Protein AF-A0A9D8STQ0-F1 (afdb_monomer)

Radius of gyration: 15.61 Å; Cα contacts (8 Å, |Δi|>4): 248; chains: 1; bounding box: 35×30×42 Å

Sequence (161 aa):
MDVKKIVSAYAGKNDKGQNEIDLKGLASDKAFREQAIKAVIKEVQEKDDVCVLIPAFRRDNTHLSKLINELALTLQVKTLVTGDVTNLKRVKSHPKNIMLIKQSFRTGKELQAQIDEIKAMGCTVSVFCLLAHSSAKLQSFGYQNEVKIKALVAVDEIPYI

Foldseek 3Di:
DQLLVLQLVQWDADPVRDIDGPLQVLLPDPVNLVLLLVVVLVVQVVDDQEAEEEEEDDPPDDNNVVSSVVSQVSRPHPHYHYYALVSCVVDPVLGQEYEYEAAEADDCPVVLVSCVSCVVSNHAYEYEYQEYCAPVVQVVSCVVSVYHYDYSDYSVPRDND

Solvent-accessible surface area (backbone atoms only — not comparable to full-atom values): 9252 Å² total; per-residue (Å²): 133,62,67,63,62,56,52,39,76,32,51,49,62,46,102,84,70,43,83,40,64,45,47,59,62,45,45,66,35,65,69,51,47,53,51,51,46,52,52,52,52,50,67,50,71,77,38,86,76,46,26,39,36,36,60,53,79,62,90,70,81,54,52,48,51,64,50,52,52,51,39,61,74,65,56,88,55,96,39,76,47,70,30,59,76,75,56,59,77,73,46,88,82,63,69,51,33,36,38,38,50,39,68,64,43,87,70,60,70,68,59,47,54,53,49,51,57,43,43,74,72,71,25,48,62,31,37,42,20,56,28,19,60,36,54,67,60,49,52,53,51,20,62,78,64,77,34,60,62,49,53,76,38,37,58,68,77,44,79,85,128

Secondary structure (DSSP, 8-state):
--HHHHHHTTEEE-TTS-EEE-HHHHHH-HHHHHHHHHHHHHHHHTSTTEEEEEE---SS--TTHHHHHHHHHH---SEEEEESGGGGGG-TT--SEEEEEEEEES-SHHHHHHHHHHHHTT-EEEEEEEEES-HHHHHHHHHHTT-EEEEEEEGGGS---

pLDDT: mean 85.76, std 9.76, range [44.06, 96.0]

Mean predicted aligned err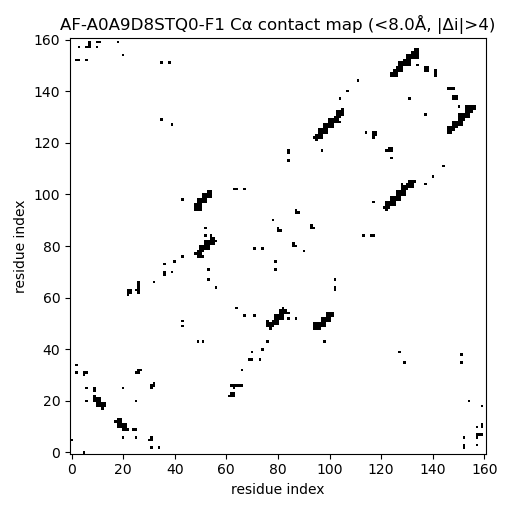or: 5.27 Å

Structure (mmCIF, N/CA/C/O backbone):
data_AF-A0A9D8STQ0-F1
#
_entry.id   AF-A0A9D8STQ0-F1
#
loop_
_atom_site.group_PDB
_atom_site.id
_atom_site.type_symbol
_atom_site.label_atom_id
_atom_site.label_alt_id
_atom_site.label_comp_id
_atom_site.label_asym_id
_atom_site.label_entity_id
_atom_site.label_seq_id
_atom_site.pdbx_PDB_ins_code
_atom_site.Cartn_x
_atom_site.Cartn_y
_atom_site.Cartn_z
_atom_site.occupancy
_atom_site.B_iso_or_equiv
_atom_site.auth_seq_id
_atom_site.auth_comp_id
_atom_site.auth_asym_id
_atom_site.auth_atom_id
_atom_site.pdbx_PDB_model_num
ATOM 1 N N . MET A 1 1 ? 2.127 -16.649 -12.037 1.00 60.41 1 MET A N 1
ATOM 2 C CA . MET A 1 1 ? 3.013 -15.667 -12.697 1.00 60.41 1 MET A CA 1
ATOM 3 C C . MET A 1 1 ? 3.618 -14.774 -11.628 1.00 60.41 1 MET A C 1
ATOM 5 O O . MET A 1 1 ? 2.869 -14.308 -10.777 1.00 60.41 1 MET A O 1
ATOM 9 N N . ASP A 1 2 ? 4.939 -14.614 -11.617 1.00 86.12 2 ASP A N 1
ATOM 10 C CA . ASP A 1 2 ? 5.654 -13.767 -10.651 1.00 86.12 2 ASP A CA 1
ATOM 11 C C . ASP A 1 2 ? 5.340 -12.287 -10.917 1.00 86.12 2 ASP A C 1
ATOM 13 O O . ASP A 1 2 ? 5.535 -11.821 -12.038 1.00 86.12 2 ASP A O 1
ATOM 17 N N . VAL A 1 3 ? 4.844 -11.562 -9.906 1.00 89.56 3 VAL A N 1
ATOM 18 C CA . VAL A 1 3 ? 4.462 -10.144 -10.020 1.00 89.56 3 VAL A CA 1
ATOM 19 C C . VAL A 1 3 ? 5.635 -9.274 -10.470 1.00 89.56 3 VAL A C 1
ATOM 21 O O . VAL A 1 3 ? 5.423 -8.346 -11.247 1.00 89.56 3 VAL A O 1
ATOM 24 N N . LYS A 1 4 ? 6.875 -9.617 -10.086 1.00 89.12 4 LYS A N 1
ATOM 25 C CA . LYS A 1 4 ? 8.070 -8.889 -10.533 1.00 89.12 4 LYS A CA 1
ATOM 26 C C . LYS A 1 4 ? 8.237 -8.975 -12.046 1.00 89.12 4 LYS A C 1
ATOM 28 O O . LYS A 1 4 ? 8.474 -7.951 -12.671 1.00 89.12 4 LYS A O 1
ATOM 33 N N . LYS A 1 5 ? 8.006 -10.151 -12.644 1.00 89.56 5 LYS A N 1
ATOM 34 C CA . LYS A 1 5 ? 8.053 -10.341 -14.106 1.00 89.56 5 LYS A CA 1
ATOM 35 C C . LYS A 1 5 ? 6.983 -9.535 -14.837 1.00 89.56 5 LYS A C 1
ATOM 37 O O . LYS A 1 5 ? 7.243 -9.055 -15.933 1.00 89.56 5 LYS A O 1
ATOM 42 N N . ILE A 1 6 ? 5.799 -9.381 -14.238 1.00 91.44 6 ILE A N 1
ATOM 43 C CA . ILE A 1 6 ? 4.742 -8.536 -14.811 1.00 91.44 6 ILE A CA 1
ATOM 44 C C . ILE A 1 6 ? 5.217 -7.087 -14.830 1.00 91.44 6 ILE A C 1
ATOM 46 O O . ILE A 1 6 ? 5.209 -6.465 -15.881 1.00 91.44 6 ILE A O 1
ATOM 50 N N . VAL A 1 7 ? 5.702 -6.571 -13.695 1.00 90.25 7 VAL A N 1
ATOM 51 C CA . VAL A 1 7 ? 6.182 -5.184 -13.609 1.00 90.25 7 VAL A CA 1
ATOM 52 C C . VAL A 1 7 ? 7.404 -4.948 -14.510 1.00 90.25 7 VAL A C 1
ATOM 54 O O . VAL A 1 7 ? 7.473 -3.897 -15.140 1.00 90.25 7 VAL A O 1
ATOM 57 N N . SER A 1 8 ? 8.313 -5.924 -14.654 1.00 89.69 8 SER A N 1
ATOM 58 C CA . SER A 1 8 ? 9.439 -5.867 -15.604 1.00 89.69 8 SER A CA 1
ATOM 59 C C . SER A 1 8 ? 8.998 -5.608 -17.043 1.00 89.69 8 SER A C 1
ATOM 61 O O . SER A 1 8 ? 9.681 -4.882 -17.753 1.00 89.69 8 SER A O 1
ATOM 63 N N . ALA A 1 9 ? 7.863 -6.164 -17.481 1.00 90.56 9 ALA A N 1
ATOM 64 C CA . ALA A 1 9 ? 7.360 -5.962 -18.843 1.00 90.56 9 ALA A CA 1
ATOM 65 C C . ALA A 1 9 ? 6.930 -4.509 -19.119 1.00 90.56 9 ALA A C 1
ATOM 67 O O . ALA A 1 9 ? 6.773 -4.121 -20.273 1.00 90.56 9 ALA A O 1
ATOM 68 N N . TYR A 1 10 ? 6.760 -3.713 -18.062 1.00 90.62 10 TYR A N 1
ATOM 69 C CA . TYR A 1 10 ? 6.443 -2.288 -18.122 1.00 90.62 10 TYR A CA 1
ATOM 70 C C . TYR A 1 10 ? 7.635 -1.408 -17.730 1.00 90.62 10 TYR A C 1
ATOM 72 O O . TYR A 1 10 ? 7.474 -0.196 -17.592 1.00 90.62 10 TYR A O 1
ATOM 80 N N . ALA A 1 11 ? 8.814 -1.996 -17.517 1.00 88.44 11 ALA A N 1
ATOM 81 C CA . ALA A 1 11 ? 10.028 -1.260 -17.217 1.00 88.44 11 ALA A CA 1
ATOM 82 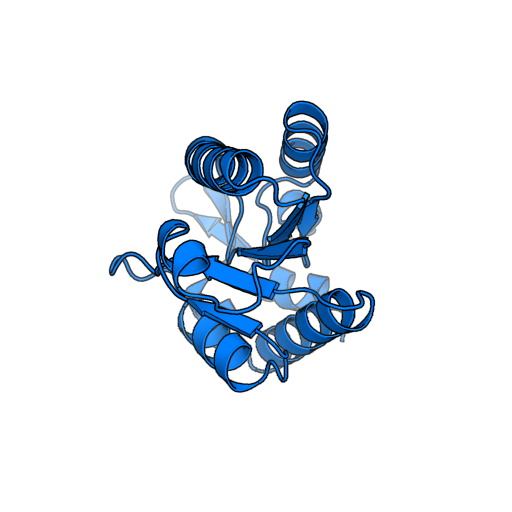C C . ALA A 1 11 ? 10.670 -0.725 -18.500 1.00 88.44 11 ALA A C 1
ATOM 84 O O . ALA A 1 11 ? 10.768 -1.422 -19.506 1.00 88.44 11 ALA A O 1
ATOM 85 N N . GLY A 1 12 ? 11.133 0.519 -18.449 1.00 85.69 12 GLY A N 1
ATOM 86 C CA . GLY A 1 12 ? 11.817 1.173 -19.554 1.00 85.69 12 GLY A CA 1
ATOM 87 C C . GLY A 1 12 ? 12.665 2.344 -19.080 1.00 85.69 12 GLY A C 1
ATOM 88 O O . GLY A 1 12 ? 12.969 2.480 -17.891 1.00 85.69 12 GLY A O 1
ATOM 89 N N . LYS A 1 13 ? 13.044 3.202 -20.026 1.00 82.44 13 LYS A N 1
ATOM 90 C CA . LYS A 1 13 ? 13.730 4.466 -19.755 1.00 82.44 13 LYS A CA 1
ATOM 91 C C . LYS A 1 13 ? 12.840 5.631 -20.154 1.00 82.44 13 LYS A C 1
ATOM 93 O O . LYS A 1 13 ? 12.216 5.592 -21.209 1.00 82.44 13 LYS A O 1
ATOM 98 N N . ASN A 1 14 ? 12.815 6.666 -19.325 1.00 81.19 14 ASN A N 1
ATOM 99 C CA . ASN A 1 14 ? 12.196 7.938 -19.679 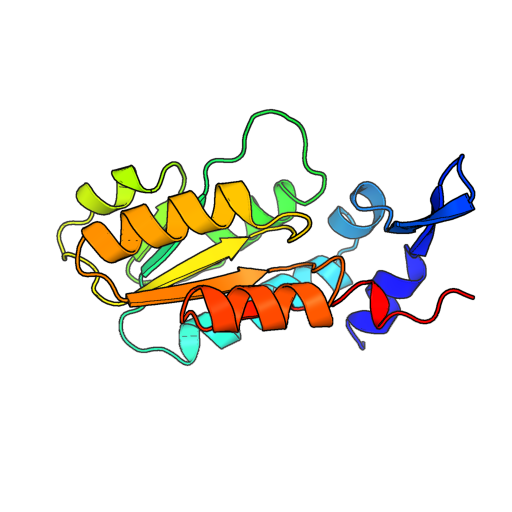1.00 81.19 14 ASN A CA 1
ATOM 100 C C . ASN A 1 14 ? 13.087 8.748 -20.639 1.00 81.19 14 ASN A C 1
ATOM 102 O O . ASN A 1 14 ? 14.224 8.363 -20.924 1.00 81.19 14 ASN A O 1
ATOM 106 N N . ASP A 1 15 ? 12.613 9.921 -21.064 1.00 79.25 15 ASP A N 1
ATOM 107 C CA . ASP A 1 15 ? 13.333 10.827 -21.980 1.00 79.25 15 ASP A CA 1
ATOM 108 C C . ASP A 1 15 ? 14.710 11.285 -21.456 1.00 79.25 15 ASP A C 1
ATOM 110 O O . ASP A 1 15 ? 15.543 11.783 -22.209 1.00 79.25 15 ASP A O 1
ATOM 114 N N . LYS A 1 16 ? 14.971 11.114 -20.154 1.00 80.50 16 LYS A N 1
ATOM 115 C CA . LYS A 1 16 ? 16.245 11.430 -19.488 1.00 80.50 16 LYS A CA 1
ATOM 116 C C . LYS A 1 16 ? 17.132 10.196 -19.292 1.00 80.50 16 LYS A C 1
ATOM 118 O O . LYS A 1 16 ? 18.124 10.268 -18.568 1.00 80.50 16 LYS A O 1
ATOM 123 N N . GLY A 1 17 ? 16.766 9.055 -19.877 1.00 78.12 17 GLY A N 1
ATOM 124 C CA . GLY A 1 17 ? 17.484 7.788 -19.741 1.00 78.12 17 GLY A CA 1
ATOM 125 C C . GLY A 1 17 ? 17.359 7.133 -18.362 1.00 78.12 17 GLY A C 1
ATOM 126 O O . GLY A 1 17 ? 18.087 6.180 -18.083 1.00 78.12 17 GLY A O 1
ATOM 127 N N . GLN A 1 18 ? 16.473 7.634 -17.494 1.00 79.12 18 GLN A N 1
ATOM 128 C CA . GLN A 1 18 ? 16.260 7.089 -16.156 1.00 79.12 18 GLN A CA 1
ATOM 129 C C . GLN A 1 18 ? 15.237 5.964 -16.197 1.00 79.12 18 GLN A C 1
ATOM 131 O O . GLN A 1 18 ? 14.237 6.047 -16.906 1.00 79.12 18 GLN A O 1
ATOM 136 N N . ASN A 1 19 ? 15.470 4.956 -15.368 1.00 79.06 19 ASN A N 1
ATOM 137 C CA . ASN A 1 19 ? 14.562 3.840 -15.179 1.00 79.06 19 ASN A CA 1
ATOM 138 C C . ASN A 1 19 ? 13.170 4.316 -14.739 1.00 79.06 19 ASN A C 1
ATOM 140 O O . ASN A 1 19 ? 13.024 5.009 -13.727 1.00 79.06 19 ASN A O 1
ATOM 144 N N . GLU A 1 20 ? 12.153 3.914 -15.491 1.00 83.69 20 GLU A N 1
ATOM 145 C CA . GLU A 1 20 ? 10.754 4.225 -15.225 1.00 83.69 20 GLU A CA 1
ATOM 146 C C . GLU A 1 20 ? 9.880 2.994 -15.474 1.00 83.69 20 GLU A C 1
ATOM 148 O O . GLU A 1 20 ? 10.210 2.128 -16.280 1.00 83.69 20 GLU A O 1
ATOM 153 N N . ILE A 1 21 ? 8.763 2.917 -14.753 1.00 86.75 21 ILE A N 1
ATOM 154 C CA . ILE A 1 21 ? 7.707 1.939 -15.004 1.00 86.75 21 ILE A CA 1
ATOM 155 C C . ILE A 1 21 ? 6.550 2.672 -15.670 1.00 86.75 21 ILE A C 1
ATOM 157 O O . ILE A 1 21 ? 6.073 3.669 -15.116 1.00 86.75 21 ILE A O 1
ATOM 161 N N . ASP A 1 22 ? 6.054 2.156 -16.794 1.00 87.44 22 ASP A N 1
ATOM 162 C CA . ASP A 1 22 ? 4.790 2.605 -17.373 1.00 87.44 22 ASP A CA 1
ATOM 163 C C . ASP A 1 22 ? 3.632 2.222 -16.442 1.00 87.44 22 ASP A C 1
ATOM 165 O O . ASP A 1 22 ? 3.018 1.157 -16.535 1.00 87.44 22 ASP A O 1
ATOM 169 N N . LEU A 1 23 ? 3.320 3.128 -15.515 1.00 85.81 23 LEU A N 1
ATOM 170 C CA . LEU A 1 23 ? 2.235 2.946 -14.561 1.00 85.81 23 LEU A CA 1
ATOM 171 C C . LEU A 1 23 ? 0.865 2.896 -15.256 1.00 85.81 23 LEU A C 1
ATOM 173 O O . LEU A 1 23 ? -0.063 2.319 -14.692 1.00 85.81 23 LEU A O 1
ATOM 177 N N . LYS A 1 24 ? 0.715 3.494 -16.448 1.00 85.81 24 LYS A N 1
ATOM 178 C CA . LYS A 1 24 ? -0.541 3.513 -17.217 1.00 85.81 24 LYS A CA 1
ATOM 179 C C . LYS A 1 24 ? -0.825 2.154 -17.835 1.00 85.81 24 LYS A C 1
ATOM 181 O O . LYS A 1 24 ? -1.941 1.643 -17.678 1.00 85.81 24 LYS A O 1
ATOM 186 N N . GLY A 1 25 ? 0.177 1.576 -18.489 1.00 89.25 25 GLY A N 1
ATOM 187 C CA . GLY A 1 25 ? 0.131 0.209 -18.990 1.00 89.25 25 GLY A CA 1
ATOM 188 C C . GLY A 1 25 ? -0.080 -0.784 -17.852 1.00 89.25 25 GLY A C 1
ATOM 189 O O . GLY A 1 25 ? -1.053 -1.539 -17.871 1.00 89.25 25 GLY A O 1
ATOM 190 N N . LEU A 1 26 ? 0.745 -0.698 -16.805 1.00 89.31 26 LEU A N 1
ATOM 191 C CA . LEU A 1 26 ? 0.698 -1.618 -15.668 1.00 89.31 26 LEU A CA 1
ATOM 192 C C . LEU A 1 26 ? -0.651 -1.593 -14.936 1.00 89.31 26 LEU A C 1
ATOM 194 O O . LEU A 1 26 ? -1.173 -2.636 -14.553 1.00 89.31 26 LEU A O 1
ATOM 198 N N . ALA A 1 27 ? -1.257 -0.415 -14.766 1.00 86.25 27 ALA A N 1
ATOM 199 C CA . ALA A 1 27 ? -2.575 -0.297 -14.144 1.00 86.25 27 ALA A CA 1
ATOM 200 C C . ALA A 1 27 ? -3.699 -0.963 -14.949 1.00 86.25 27 ALA A C 1
ATOM 202 O O . ALA A 1 27 ? -4.746 -1.282 -14.388 1.00 86.25 27 ALA A O 1
ATOM 203 N N . SER A 1 28 ? -3.504 -1.138 -16.256 1.00 87.75 28 SER A N 1
ATOM 204 C CA . SER A 1 28 ? -4.470 -1.791 -17.141 1.00 87.75 28 SER A CA 1
ATOM 205 C C . SER A 1 28 ? -4.216 -3.299 -17.260 1.00 87.75 28 SER A C 1
ATOM 207 O O . SER A 1 28 ? -5.121 -4.036 -17.660 1.00 87.75 28 SER A O 1
ATOM 209 N N . ASP A 1 29 ? -3.030 -3.773 -16.864 1.00 91.62 29 ASP A N 1
ATOM 210 C CA . ASP A 1 29 ? -2.673 -5.189 -16.867 1.00 91.62 29 ASP A CA 1
ATOM 211 C C . ASP A 1 29 ? -3.555 -5.972 -15.884 1.00 91.62 29 ASP A C 1
ATOM 213 O O . ASP A 1 29 ? -3.584 -5.735 -14.672 1.00 91.62 29 ASP A O 1
ATOM 217 N N . LYS A 1 30 ? -4.324 -6.922 -16.419 1.00 91.06 30 LYS A N 1
ATOM 218 C CA . LYS A 1 30 ? -5.247 -7.740 -15.628 1.00 91.06 30 LYS A CA 1
ATOM 219 C C . LYS A 1 30 ? -4.507 -8.617 -14.615 1.00 91.06 30 LYS A C 1
ATOM 221 O O . LYS A 1 30 ? -4.951 -8.720 -13.474 1.00 91.06 30 LYS A O 1
ATOM 226 N N . ALA A 1 31 ? -3.390 -9.225 -15.004 1.00 92.25 31 ALA A N 1
ATOM 227 C CA . ALA A 1 31 ? -2.648 -10.131 -14.139 1.00 92.25 31 ALA A CA 1
ATOM 228 C C . ALA A 1 31 ? -1.966 -9.377 -12.989 1.00 92.25 31 ALA A C 1
ATOM 230 O O . ALA A 1 31 ? -1.976 -9.858 -11.855 1.00 92.25 31 ALA A O 1
ATOM 231 N N . PHE A 1 32 ? -1.430 -8.179 -13.242 1.00 92.19 32 PHE A N 1
ATOM 232 C CA . PHE A 1 32 ? -0.912 -7.307 -12.191 1.00 92.19 32 PHE A CA 1
ATOM 233 C C . PHE A 1 32 ? -2.012 -6.925 -11.199 1.00 92.19 32 PHE A C 1
ATOM 235 O O . PHE A 1 32 ? -1.828 -7.102 -9.995 1.00 92.19 32 PHE A O 1
ATOM 242 N N . ARG A 1 33 ? -3.167 -6.451 -11.690 1.00 90.56 33 ARG A N 1
ATOM 243 C CA . ARG A 1 33 ? -4.297 -6.066 -10.830 1.00 90.56 33 ARG A CA 1
ATOM 244 C C . ARG A 1 33 ? -4.767 -7.221 -9.949 1.00 90.56 33 ARG A C 1
ATOM 246 O O . ARG A 1 33 ? -4.905 -7.044 -8.742 1.00 90.56 33 ARG A O 1
ATOM 253 N N . GLU A 1 34 ? -4.939 -8.412 -10.518 1.00 90.81 34 GLU A N 1
ATOM 254 C CA . GLU A 1 34 ? -5.323 -9.608 -9.759 1.00 90.81 34 GLU A CA 1
ATOM 255 C C . GLU A 1 34 ? -4.297 -9.966 -8.676 1.00 90.81 34 GLU A C 1
ATOM 257 O O . GLU A 1 34 ? -4.680 -10.291 -7.551 1.00 90.81 34 GLU A O 1
ATOM 262 N N . GLN A 1 35 ? -2.998 -9.892 -8.985 1.00 92.06 35 GLN A N 1
ATOM 263 C CA . GLN A 1 35 ? -1.942 -10.165 -8.006 1.00 92.06 35 GLN A CA 1
ATOM 264 C C . GLN A 1 35 ? -1.887 -9.103 -6.905 1.00 92.06 35 GLN A C 1
ATOM 266 O O . GLN A 1 35 ? -1.727 -9.443 -5.733 1.00 92.06 35 GLN A O 1
ATOM 271 N N . ALA A 1 36 ? -2.066 -7.830 -7.258 1.00 91.50 36 ALA A N 1
ATOM 272 C CA . ALA A 1 36 ? -2.115 -6.738 -6.298 1.00 91.50 36 ALA A CA 1
ATOM 273 C C . ALA A 1 36 ? -3.300 -6.880 -5.337 1.00 91.50 36 ALA A C 1
ATOM 275 O O . ALA A 1 36 ? -3.117 -6.790 -4.124 1.00 91.50 36 ALA A O 1
ATOM 276 N N . ILE A 1 37 ? -4.489 -7.184 -5.862 1.00 89.94 37 ILE A N 1
ATOM 277 C CA . ILE A 1 37 ? -5.685 -7.437 -5.053 1.00 89.94 37 ILE A CA 1
ATOM 278 C C . ILE A 1 37 ? -5.469 -8.620 -4.110 1.00 89.94 37 ILE A C 1
ATOM 280 O O . ILE A 1 37 ? -5.681 -8.486 -2.905 1.00 89.94 37 ILE A O 1
ATOM 284 N N . LYS A 1 38 ? -4.974 -9.753 -4.622 1.00 91.31 38 LYS A N 1
ATOM 285 C CA . LYS A 1 38 ? -4.677 -10.937 -3.799 1.00 91.31 38 LYS A CA 1
ATOM 286 C C . LYS A 1 38 ? -3.677 -10.637 -2.683 1.00 91.31 38 LYS A C 1
ATOM 288 O O . LYS A 1 38 ? -3.886 -11.070 -1.553 1.00 91.31 38 LYS A O 1
ATOM 293 N N . ALA A 1 39 ? -2.612 -9.893 -2.979 1.00 92.19 39 ALA A N 1
ATOM 294 C CA . ALA A 1 39 ? -1.593 -9.549 -1.993 1.00 92.19 39 ALA A CA 1
ATOM 295 C C . ALA A 1 39 ? -2.139 -8.643 -0.883 1.00 92.19 39 ALA A C 1
ATOM 297 O O . ALA A 1 39 ? -1.882 -8.897 0.292 1.00 92.19 39 ALA A O 1
ATOM 298 N N . VAL A 1 40 ? -2.933 -7.628 -1.240 1.00 91.06 40 VAL A N 1
ATOM 299 C CA . VAL A 1 40 ? -3.565 -6.747 -0.250 1.00 91.06 40 VAL A CA 1
ATOM 300 C C . VAL A 1 40 ? -4.552 -7.525 0.619 1.00 91.06 40 VAL A C 1
ATOM 302 O O . VAL A 1 40 ? -4.506 -7.395 1.839 1.00 91.06 40 VAL A O 1
ATOM 305 N N . ILE A 1 41 ? -5.414 -8.356 0.021 1.00 89.69 41 ILE A N 1
ATOM 306 C CA . ILE A 1 41 ? -6.366 -9.189 0.774 1.00 89.69 41 ILE A CA 1
ATOM 307 C C . ILE A 1 41 ? -5.624 -10.070 1.777 1.00 89.69 41 ILE A C 1
ATOM 309 O O . ILE A 1 41 ? -6.021 -10.127 2.937 1.00 89.69 41 ILE A O 1
ATOM 313 N N . LYS A 1 42 ? -4.524 -10.704 1.356 1.00 90.25 42 LYS A N 1
ATOM 314 C CA . LYS A 1 42 ? -3.705 -11.536 2.237 1.00 90.25 42 LYS A CA 1
ATOM 315 C C . LYS A 1 42 ? -3.157 -10.746 3.431 1.00 90.25 42 LYS A C 1
ATOM 317 O O . LYS A 1 42 ? -3.339 -11.169 4.565 1.00 90.25 42 LYS A O 1
ATOM 322 N N . GLU A 1 43 ? -2.540 -9.586 3.199 1.00 89.62 43 GLU A N 1
ATOM 323 C CA . GLU A 1 43 ? -1.973 -8.764 4.286 1.00 89.62 43 GLU A CA 1
ATOM 324 C C . GLU A 1 43 ? -3.041 -8.260 5.268 1.00 89.62 43 GLU A C 1
ATOM 326 O O . GLU A 1 43 ? -2.765 -8.082 6.455 1.00 89.62 43 GLU A O 1
ATOM 331 N N . VAL A 1 44 ? -4.254 -8.018 4.774 1.00 87.75 44 VAL A N 1
ATOM 332 C CA . VAL A 1 44 ? -5.404 -7.609 5.579 1.00 87.75 44 VAL A CA 1
ATOM 333 C C . VAL A 1 44 ? -5.957 -8.779 6.397 1.00 87.75 44 VAL A C 1
ATOM 335 O O . VAL A 1 44 ? -6.195 -8.615 7.588 1.00 87.75 44 VAL A O 1
ATOM 338 N N . GLN A 1 45 ? -6.147 -9.952 5.785 1.00 84.56 45 GLN A N 1
ATOM 339 C CA . GLN A 1 45 ? -6.714 -11.140 6.441 1.00 84.56 45 GLN A CA 1
ATOM 340 C C . GLN A 1 45 ? -5.786 -11.754 7.493 1.00 84.56 45 GLN A C 1
ATOM 342 O O . GLN A 1 45 ? -6.264 -12.378 8.432 1.00 84.56 45 GLN A O 1
ATOM 347 N N . GLU A 1 46 ? -4.472 -11.552 7.377 1.00 82.38 46 GLU A N 1
ATOM 348 C CA . GLU A 1 46 ? -3.496 -11.945 8.404 1.00 82.38 46 GLU A CA 1
ATOM 349 C C . GLU A 1 46 ? -3.604 -11.113 9.701 1.00 82.38 46 GLU A C 1
ATOM 351 O O . GLU A 1 46 ? -2.859 -11.362 10.651 1.00 82.38 46 GLU A O 1
ATOM 356 N N . LYS A 1 47 ? -4.491 -10.108 9.757 1.00 78.81 47 LYS A N 1
ATOM 357 C CA . LYS A 1 47 ? -4.670 -9.228 10.916 1.00 78.81 47 LYS A CA 1
ATOM 358 C C . LYS A 1 47 ? -6.109 -9.225 11.405 1.00 78.81 47 LYS A C 1
ATOM 360 O O . LYS A 1 47 ? -7.018 -8.775 10.708 1.00 78.81 47 LYS A O 1
ATOM 365 N N . ASP A 1 48 ? -6.288 -9.602 12.663 1.00 72.12 48 ASP A N 1
ATOM 366 C CA . ASP A 1 48 ? -7.558 -9.402 13.345 1.00 72.12 48 ASP A CA 1
ATOM 367 C C . ASP A 1 48 ? -7.828 -7.903 13.562 1.00 72.12 48 ASP A C 1
ATOM 369 O O . ASP A 1 48 ? -6.953 -7.138 13.976 1.00 72.12 48 ASP A O 1
ATOM 373 N N . ASP A 1 49 ? -9.062 -7.484 13.272 1.00 81.31 49 ASP A N 1
ATOM 374 C CA . ASP A 1 49 ? -9.585 -6.134 13.536 1.00 81.31 49 ASP A CA 1
ATOM 375 C C . ASP A 1 49 ? -8.780 -4.979 12.903 1.00 81.31 49 ASP A C 1
ATOM 377 O O . ASP A 1 49 ? -8.560 -3.923 13.501 1.00 81.31 49 ASP A O 1
ATOM 381 N N . VAL A 1 50 ? -8.319 -5.172 11.663 1.00 88.94 50 VAL A N 1
ATOM 382 C CA . VAL A 1 50 ? -7.673 -4.106 10.890 1.00 88.94 50 VAL A CA 1
ATOM 383 C C . VAL A 1 50 ? -8.707 -3.208 10.206 1.00 88.94 50 VAL A C 1
ATOM 385 O O . VAL A 1 50 ? -9.581 -3.664 9.467 1.00 88.94 50 VAL A O 1
ATOM 388 N N . CYS A 1 51 ? -8.580 -1.901 10.419 1.00 92.00 51 CYS A N 1
ATOM 389 C CA . CYS A 1 51 ? -9.250 -0.892 9.612 1.00 92.00 51 CYS A CA 1
ATOM 390 C C . CYS A 1 51 ? -8.342 -0.517 8.445 1.00 92.00 51 CYS A C 1
ATOM 392 O O . CYS A 1 51 ? -7.192 -0.115 8.633 1.00 92.00 51 CYS A O 1
ATOM 394 N N . VAL A 1 52 ? -8.858 -0.628 7.228 1.00 92.75 52 VAL A N 1
ATOM 395 C CA . VAL A 1 52 ? -8.107 -0.254 6.032 1.00 92.75 52 VAL A CA 1
ATOM 396 C C . VAL A 1 52 ? -8.377 1.208 5.715 1.00 92.75 52 VAL A C 1
ATOM 398 O O . VAL A 1 52 ? -9.528 1.600 5.545 1.00 92.75 52 VAL A O 1
ATOM 401 N N . LEU A 1 53 ? -7.316 2.006 5.613 1.00 91.81 53 LEU A N 1
ATOM 402 C CA . LEU A 1 53 ? -7.365 3.367 5.097 1.00 91.81 53 LEU A CA 1
ATOM 403 C C . LEU A 1 53 ? -6.753 3.410 3.697 1.00 91.81 53 LEU A C 1
ATOM 405 O O . LEU A 1 53 ? -5.582 3.082 3.495 1.00 91.81 53 LEU A O 1
ATOM 409 N N . ILE A 1 54 ? -7.542 3.891 2.746 1.00 89.12 54 ILE A N 1
ATOM 410 C CA . ILE A 1 54 ? -7.109 4.227 1.394 1.00 89.12 54 ILE A CA 1
ATOM 411 C C . ILE A 1 54 ? -7.163 5.758 1.268 1.00 89.12 54 ILE A C 1
ATOM 413 O O . ILE A 1 54 ? -8.259 6.314 1.149 1.00 89.12 54 ILE A O 1
ATOM 417 N N . PRO A 1 55 ? -6.017 6.464 1.320 1.00 81.25 55 PRO A N 1
ATOM 418 C CA . PRO A 1 55 ? -5.986 7.920 1.283 1.00 81.25 55 PRO A CA 1
ATOM 419 C C . PRO A 1 55 ? -6.699 8.503 0.067 1.00 81.25 55 PRO A C 1
ATOM 421 O O . PRO A 1 55 ? -6.695 7.893 -1.006 1.00 81.25 55 PRO A O 1
ATOM 424 N N . ALA A 1 56 ? -7.274 9.699 0.235 1.00 67.19 56 ALA A N 1
ATOM 425 C CA . ALA A 1 56 ? -7.940 10.429 -0.834 1.00 67.19 56 ALA A CA 1
ATOM 426 C C . ALA A 1 56 ? -7.035 10.495 -2.060 1.00 67.19 56 ALA A C 1
ATOM 428 O O . ALA A 1 56 ? -5.910 10.998 -2.019 1.00 67.19 56 ALA A O 1
ATOM 429 N N . PHE A 1 57 ? -7.567 10.002 -3.167 1.00 57.22 57 PHE A N 1
ATOM 430 C CA . PHE A 1 57 ? -6.976 10.212 -4.463 1.00 57.22 57 PHE A CA 1
ATOM 431 C C . PHE A 1 57 ? -7.048 11.713 -4.779 1.00 57.22 57 PHE A C 1
ATOM 433 O O . PHE A 1 57 ? -8.136 12.262 -4.977 1.00 57.22 57 PHE A O 1
ATOM 440 N N . ARG A 1 58 ? -5.902 12.409 -4.798 1.00 51.97 58 ARG A N 1
ATOM 441 C CA . ARG A 1 58 ? -5.848 13.740 -5.417 1.00 51.97 58 ARG A CA 1
ATOM 442 C C . ARG A 1 58 ? -6.250 13.556 -6.878 1.00 51.97 58 ARG A C 1
ATOM 444 O O . ARG A 1 58 ? -5.779 12.621 -7.505 1.00 51.97 58 ARG A O 1
ATOM 451 N N . ARG A 1 59 ? -7.104 14.434 -7.416 1.00 44.06 59 ARG A N 1
ATOM 452 C CA . ARG A 1 59 ? -7.627 14.370 -8.802 1.00 44.06 59 ARG A CA 1
ATOM 453 C C . ARG A 1 59 ? -6.541 14.308 -9.893 1.00 44.06 59 ARG A C 1
ATOM 455 O O . ARG A 1 59 ? -6.865 14.077 -11.055 1.00 44.06 59 ARG A O 1
ATOM 462 N N . ASP A 1 60 ? -5.278 14.472 -9.523 1.00 50.03 60 ASP A N 1
ATOM 463 C CA . ASP A 1 60 ? -4.119 14.247 -10.370 1.00 50.03 60 ASP A CA 1
ATOM 464 C C . ASP A 1 60 ? -3.959 12.742 -10.634 1.00 50.03 60 ASP A C 1
ATOM 466 O O . ASP A 1 60 ? -3.386 12.011 -9.832 1.00 50.03 60 ASP A O 1
ATOM 470 N N . ASN A 1 61 ? -4.528 12.299 -11.763 1.00 51.94 61 ASN A N 1
ATOM 471 C CA . ASN A 1 61 ? -4.434 10.979 -12.409 1.00 51.94 61 ASN A CA 1
ATOM 472 C C . ASN A 1 61 ? -3.149 10.195 -12.101 1.00 51.94 61 ASN A C 1
ATOM 474 O O . ASN A 1 61 ? -2.253 10.078 -12.935 1.00 51.94 61 ASN A O 1
ATOM 478 N N . THR A 1 62 ? -3.082 9.546 -10.943 1.00 62.97 62 THR A N 1
ATOM 479 C CA . THR A 1 62 ? -2.141 8.451 -10.763 1.00 62.97 62 THR A CA 1
ATOM 480 C C . THR A 1 62 ? -2.723 7.256 -11.500 1.00 62.97 62 THR A C 1
ATOM 482 O O . THR A 1 62 ? -3.893 6.887 -11.351 1.00 62.97 62 THR A O 1
ATOM 485 N N . HIS A 1 63 ? -1.912 6.648 -12.350 1.00 74.50 63 HIS A N 1
ATOM 486 C CA . HIS A 1 63 ? -2.394 5.608 -13.245 1.00 74.50 63 HIS A CA 1
ATOM 487 C C . HIS A 1 63 ? -2.966 4.382 -12.507 1.00 74.50 63 HIS A C 1
ATOM 489 O O . HIS A 1 63 ? -3.912 3.768 -12.988 1.00 74.50 63 HIS A O 1
ATOM 495 N N . LEU A 1 64 ? -2.507 4.106 -11.281 1.00 77.00 64 LEU A N 1
ATOM 496 C CA . LEU A 1 64 ? -2.989 3.017 -10.418 1.00 77.00 64 LEU A CA 1
ATOM 497 C C . LEU A 1 64 ? -4.324 3.305 -9.693 1.00 77.00 64 LEU A C 1
ATOM 499 O O . LEU A 1 64 ? -4.754 2.519 -8.851 1.00 77.00 64 LEU A O 1
ATOM 503 N N . SER A 1 65 ? -5.010 4.408 -9.999 1.00 69.06 65 SER A N 1
ATOM 504 C CA . SER A 1 65 ? -6.256 4.799 -9.313 1.00 69.06 65 SER A CA 1
ATOM 505 C C . SER A 1 65 ? -7.418 3.843 -9.515 1.00 69.06 65 SER A C 1
ATOM 507 O O . SER A 1 65 ? -8.160 3.573 -8.574 1.00 69.06 65 SER A O 1
ATOM 509 N N . LYS A 1 66 ? -7.552 3.272 -10.716 1.00 75.50 66 LYS A N 1
ATOM 510 C CA . LYS A 1 66 ? -8.586 2.261 -10.983 1.00 75.50 66 LYS A CA 1
ATOM 511 C C . LYS A 1 66 ? -8.401 1.027 -10.099 1.00 75.50 66 LYS A C 1
ATOM 513 O O . LYS A 1 66 ? -9.364 0.565 -9.501 1.00 75.50 66 LYS A O 1
ATOM 518 N N . LEU A 1 67 ? -7.156 0.577 -9.934 1.00 82.00 67 LEU A N 1
ATOM 519 C CA . LEU A 1 67 ? -6.814 -0.550 -9.067 1.00 82.00 67 LEU A CA 1
ATOM 520 C C . LEU A 1 67 ? -7.147 -0.269 -7.596 1.00 82.00 67 LEU A C 1
ATOM 522 O O . LEU A 1 67 ? -7.628 -1.155 -6.905 1.00 82.00 67 LEU A O 1
ATOM 526 N N . ILE A 1 68 ? -6.957 0.960 -7.116 1.00 79.62 68 ILE A N 1
ATOM 527 C CA . ILE A 1 68 ? -7.368 1.336 -5.756 1.00 79.62 68 ILE A CA 1
ATOM 528 C C . ILE A 1 68 ? -8.888 1.250 -5.568 1.00 79.62 68 ILE A C 1
ATOM 530 O O . ILE A 1 68 ? -9.344 0.762 -4.535 1.00 79.62 68 ILE A O 1
ATOM 534 N N . ASN A 1 69 ? -9.674 1.667 -6.562 1.00 77.88 69 ASN A N 1
ATOM 535 C CA . ASN A 1 69 ? -11.130 1.522 -6.505 1.00 77.88 69 ASN A CA 1
ATOM 536 C C . ASN A 1 69 ? -11.551 0.046 -6.541 1.00 77.88 69 ASN A C 1
ATOM 538 O O . ASN A 1 69 ? -12.420 -0.363 -5.777 1.00 77.88 69 ASN A O 1
ATOM 542 N N . GLU A 1 70 ? -10.916 -0.770 -7.384 1.00 84.06 70 GLU A N 1
ATOM 543 C CA . GLU A 1 70 ? -11.157 -2.218 -7.427 1.00 84.06 70 GLU A CA 1
ATOM 544 C C . GLU A 1 70 ? -10.793 -2.894 -6.099 1.00 84.06 70 GLU A C 1
ATOM 546 O O . GLU A 1 70 ? -11.553 -3.723 -5.598 1.00 84.06 70 GLU A O 1
ATOM 551 N N . LEU A 1 71 ? -9.676 -2.497 -5.485 1.00 84.50 71 LEU A N 1
ATOM 552 C CA . LEU A 1 71 ? -9.273 -2.934 -4.150 1.00 84.50 71 LEU A CA 1
ATOM 553 C C . LEU A 1 71 ? -10.338 -2.586 -3.111 1.00 84.50 71 LEU A C 1
ATOM 555 O O . LEU A 1 71 ? -10.769 -3.467 -2.376 1.00 84.50 71 LEU A O 1
ATOM 559 N N . ALA A 1 72 ? -10.791 -1.332 -3.079 1.00 81.38 72 ALA A N 1
ATOM 560 C CA . ALA A 1 72 ? -11.835 -0.878 -2.166 1.00 81.38 72 ALA A CA 1
ATOM 561 C C . ALA A 1 72 ? -13.128 -1.701 -2.307 1.00 81.38 72 ALA A C 1
ATOM 563 O O . ALA A 1 72 ? -13.711 -2.098 -1.305 1.00 81.38 72 ALA A O 1
ATOM 564 N N . LEU A 1 73 ? -13.544 -2.000 -3.543 1.00 82.31 73 LEU A N 1
ATOM 565 C CA . LEU A 1 73 ? -14.736 -2.810 -3.822 1.00 82.31 73 LEU A CA 1
ATOM 566 C C . LEU A 1 73 ? -14.559 -4.293 -3.467 1.00 82.31 73 LEU A C 1
ATOM 568 O O . LEU A 1 73 ? -15.531 -4.959 -3.122 1.00 82.31 73 LEU A O 1
ATOM 572 N N . THR A 1 74 ? -13.338 -4.820 -3.570 1.00 84.25 74 THR A N 1
ATOM 573 C CA . THR A 1 74 ? -13.055 -6.245 -3.322 1.00 84.25 74 THR A CA 1
ATOM 574 C C . THR A 1 74 ? -12.777 -6.535 -1.848 1.00 84.25 74 THR A C 1
ATOM 576 O O . THR A 1 74 ? -13.018 -7.644 -1.372 1.00 84.25 74 THR A O 1
ATOM 579 N N . LEU A 1 75 ? -12.249 -5.559 -1.108 1.00 81.44 75 LEU A N 1
ATOM 580 C CA . LEU A 1 75 ? -11.892 -5.723 0.294 1.00 81.44 75 LEU A CA 1
ATOM 581 C C . LEU A 1 75 ? -13.138 -5.907 1.163 1.00 81.44 75 LEU A C 1
ATOM 583 O O . LEU A 1 75 ? -13.840 -4.958 1.497 1.00 81.44 75 LEU A O 1
ATOM 587 N N . GLN A 1 76 ? -13.358 -7.140 1.607 1.00 70.44 76 GLN A N 1
ATOM 588 C CA . GLN A 1 76 ? -14.378 -7.480 2.597 1.00 70.44 76 GLN A CA 1
ATOM 589 C C . GLN A 1 76 ? -13.841 -7.276 4.017 1.00 70.44 76 GLN A C 1
ATOM 591 O O . GLN A 1 76 ? -13.685 -8.221 4.789 1.00 70.44 76 GLN A O 1
ATOM 596 N N . VAL A 1 77 ? -13.504 -6.034 4.356 1.00 73.38 77 VAL A N 1
ATOM 597 C CA . VAL A 1 77 ? -13.060 -5.674 5.709 1.00 73.38 77 VAL A CA 1
ATOM 598 C C . VAL A 1 77 ? -14.208 -5.128 6.535 1.00 73.38 77 VAL A C 1
ATOM 600 O O . VAL A 1 77 ? -15.106 -4.472 6.011 1.00 73.38 77 VAL A O 1
ATOM 603 N N . LYS A 1 78 ? -14.147 -5.346 7.855 1.00 73.12 78 LYS A N 1
ATOM 604 C CA . LYS A 1 78 ? -15.123 -4.780 8.800 1.00 73.12 78 LYS A CA 1
ATOM 605 C C . LYS A 1 78 ? -15.196 -3.258 8.695 1.00 73.12 78 LYS A C 1
ATOM 607 O O . LYS A 1 78 ? -16.278 -2.690 8.804 1.00 73.12 78 LYS A O 1
ATOM 612 N N . THR A 1 79 ? -14.047 -2.624 8.457 1.00 83.62 79 THR A N 1
ATOM 613 C CA . THR A 1 79 ? -13.941 -1.173 8.348 1.00 83.62 79 THR A CA 1
ATOM 614 C C . THR A 1 79 ? -13.002 -0.794 7.207 1.00 83.62 79 THR A C 1
ATOM 616 O O . THR A 1 79 ? -11.787 -0.975 7.301 1.00 83.62 79 THR A O 1
ATOM 619 N N . LEU A 1 80 ? -13.577 -0.242 6.137 1.00 87.88 80 LEU A N 1
ATOM 620 C CA . LEU A 1 80 ? -12.859 0.419 5.051 1.00 87.88 80 LEU A CA 1
ATOM 621 C C . LEU A 1 80 ? -13.133 1.920 5.121 1.00 87.88 80 LEU A C 1
ATOM 623 O O . LEU A 1 80 ? -14.285 2.351 5.117 1.00 87.88 80 LEU A O 1
ATOM 627 N N . VAL A 1 81 ? -12.071 2.715 5.150 1.00 87.56 81 VAL A N 1
ATOM 628 C CA . VAL A 1 81 ? -12.130 4.173 5.095 1.00 87.56 81 VAL A CA 1
ATOM 629 C C . VAL A 1 81 ? -11.388 4.637 3.855 1.00 87.56 81 VAL A C 1
ATOM 631 O O . VAL A 1 81 ? -10.248 4.253 3.609 1.00 87.56 81 VAL A O 1
ATOM 634 N N . THR A 1 82 ? -12.038 5.488 3.073 1.00 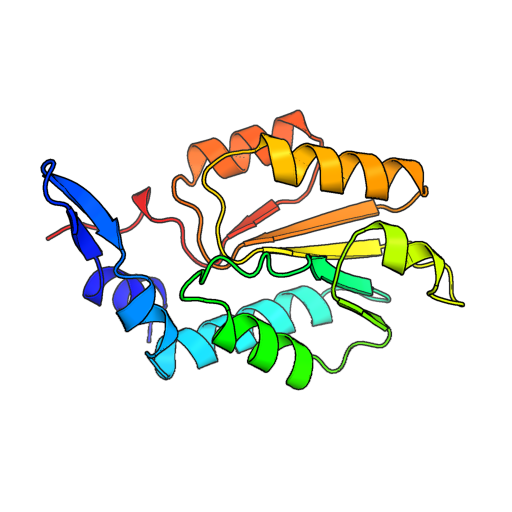86.38 82 THR A N 1
ATOM 635 C CA . THR A 1 82 ? -11.428 6.162 1.928 1.00 86.38 82 THR A CA 1
ATOM 636 C C . THR A 1 82 ? -11.347 7.658 2.200 1.00 86.38 82 THR A C 1
ATOM 638 O O . THR A 1 82 ? -12.239 8.218 2.846 1.00 86.38 82 THR A O 1
ATOM 641 N N . GLY A 1 83 ? -10.339 8.333 1.663 1.00 84.12 83 GLY A N 1
ATOM 642 C CA . GLY A 1 83 ? -10.224 9.784 1.787 1.00 84.12 83 GLY A CA 1
ATOM 643 C C . GLY A 1 83 ? -9.153 10.220 2.785 1.00 84.12 83 GLY A C 1
ATOM 644 O O . GLY A 1 83 ? -8.175 9.514 3.004 1.00 84.12 83 GLY A O 1
ATOM 645 N N . ASP A 1 84 ? -9.311 11.403 3.366 1.00 87.19 84 ASP A N 1
ATOM 646 C CA . ASP A 1 84 ? -8.335 11.944 4.313 1.00 87.19 84 ASP A CA 1
ATOM 647 C C . ASP A 1 84 ? -8.291 11.139 5.618 1.00 87.19 84 ASP A C 1
ATOM 649 O O . ASP A 1 84 ? -9.283 10.533 6.029 1.00 87.19 84 ASP A O 1
ATOM 653 N N . VAL A 1 85 ? -7.148 11.180 6.312 1.00 88.56 85 VAL A N 1
ATOM 654 C CA . VAL A 1 85 ? -6.944 10.505 7.610 1.00 88.56 85 VAL A CA 1
ATOM 655 C C . VAL A 1 85 ? -8.016 10.908 8.629 1.00 88.56 85 VAL A C 1
ATOM 657 O O . VAL A 1 85 ? -8.474 10.088 9.422 1.00 88.56 85 VAL A O 1
ATOM 660 N N . THR A 1 86 ? -8.499 12.148 8.565 1.00 89.06 86 THR A N 1
ATOM 661 C CA . THR A 1 86 ? -9.563 12.667 9.434 1.00 89.06 86 THR A CA 1
ATOM 662 C C . THR A 1 86 ? -10.874 11.879 9.343 1.00 89.06 86 THR A C 1
ATOM 664 O O . THR A 1 86 ? -11.630 11.860 10.319 1.00 89.06 86 THR A O 1
ATOM 667 N N . ASN A 1 87 ? -11.130 11.165 8.239 1.00 90.06 87 ASN A N 1
ATOM 668 C CA . ASN A 1 87 ? -12.304 10.303 8.096 1.00 90.06 87 ASN A CA 1
ATOM 669 C C . ASN A 1 87 ? -12.295 9.120 9.074 1.00 90.06 87 ASN A C 1
ATOM 671 O O . ASN A 1 87 ? -13.369 8.617 9.404 1.00 90.06 87 ASN A O 1
ATOM 675 N N . LEU A 1 88 ? -11.132 8.726 9.612 1.00 89.50 88 LEU A N 1
ATOM 676 C CA . LEU A 1 88 ? -11.041 7.704 10.662 1.00 89.50 88 LEU A CA 1
ATOM 677 C C . LEU A 1 88 ? -11.845 8.082 11.916 1.00 89.50 88 LEU A C 1
ATOM 679 O O . LEU A 1 88 ? -12.419 7.205 12.555 1.00 89.50 88 LEU A O 1
ATOM 683 N N . LYS A 1 89 ? -11.990 9.382 12.224 1.00 87.38 89 LYS A N 1
ATOM 684 C CA . LYS A 1 89 ? -12.791 9.862 13.370 1.00 87.38 89 LYS A CA 1
ATOM 685 C C . LYS A 1 89 ? -14.285 9.547 13.242 1.00 87.38 89 LYS A C 1
ATOM 687 O O . LYS A 1 89 ? -15.012 9.618 14.225 1.00 87.38 89 LYS A O 1
ATOM 692 N N . ARG A 1 90 ? -14.762 9.238 12.032 1.00 86.56 90 ARG A N 1
ATOM 693 C CA . ARG A 1 90 ? -16.172 8.909 11.761 1.00 86.56 90 ARG A CA 1
ATOM 694 C C . ARG A 1 90 ? -16.480 7.426 11.983 1.00 86.56 90 ARG A C 1
ATOM 696 O O . ARG A 1 90 ? -17.645 7.032 11.942 1.00 86.56 90 ARG A O 1
ATOM 703 N N . VAL A 1 91 ? -15.458 6.601 12.205 1.00 86.00 91 VAL A N 1
ATOM 704 C CA . VAL A 1 91 ? -15.617 5.169 12.460 1.00 86.00 91 VAL A CA 1
ATOM 705 C C . VAL A 1 91 ? -16.092 4.959 13.897 1.00 86.00 91 VAL A C 1
ATOM 707 O O . VAL A 1 91 ? -15.364 5.228 14.848 1.00 86.00 91 VAL A O 1
ATOM 710 N N . LYS A 1 92 ? -17.309 4.427 14.065 1.00 76.06 92 LYS A N 1
ATOM 711 C CA . LYS A 1 92 ? -17.943 4.244 15.386 1.00 76.06 92 LYS A CA 1
ATOM 712 C C . LYS A 1 92 ? -17.130 3.371 16.349 1.00 76.06 92 LYS A C 1
ATOM 714 O O . LYS A 1 92 ? -17.129 3.629 17.548 1.00 76.06 92 LYS A O 1
ATOM 719 N N . SER A 1 93 ? -16.450 2.345 15.841 1.00 78.75 93 SER A N 1
ATOM 720 C CA . SER A 1 93 ? -15.730 1.362 16.657 1.00 78.75 93 SER A CA 1
ATOM 721 C C . SER A 1 93 ? -14.347 1.813 17.143 1.00 78.75 93 SER A C 1
ATOM 723 O O . SER A 1 93 ? -13.708 1.029 17.832 1.00 78.75 93 SER A O 1
ATOM 725 N N . HIS A 1 94 ? -13.900 3.044 16.839 1.00 78.12 94 HIS A N 1
ATOM 726 C CA . HIS A 1 94 ? -12.567 3.565 17.196 1.00 78.12 94 HIS A CA 1
ATOM 727 C C . HIS A 1 94 ? -11.440 2.567 16.865 1.00 78.12 94 HIS A C 1
ATOM 729 O O . HIS A 1 94 ? -10.925 1.879 17.750 1.00 78.12 94 HIS A O 1
ATOM 735 N N . PRO A 1 95 ? -11.072 2.444 15.579 1.00 85.50 95 PRO A N 1
ATOM 736 C CA . PRO A 1 95 ? -10.150 1.410 15.131 1.00 85.50 95 PRO A CA 1
ATOM 737 C C . PRO A 1 95 ? -8.781 1.569 15.796 1.00 85.50 95 PRO A C 1
ATOM 739 O O . PRO A 1 95 ? -8.226 2.660 15.807 1.00 85.50 95 PRO A O 1
ATOM 742 N N . LYS A 1 96 ? -8.217 0.476 16.321 1.00 88.94 96 LYS A N 1
ATOM 743 C CA . LYS A 1 96 ? -6.884 0.492 16.954 1.00 88.94 96 LYS A CA 1
ATOM 744 C C . LYS A 1 96 ? -5.750 0.220 15.975 1.00 88.94 96 LYS A C 1
ATOM 746 O O . LYS A 1 96 ? -4.641 0.697 16.190 1.00 88.94 96 LYS A O 1
ATOM 751 N N . ASN A 1 97 ? -6.019 -0.547 14.920 1.00 92.38 97 ASN A N 1
ATOM 752 C CA . ASN A 1 97 ? -5.022 -0.988 13.952 1.00 92.38 97 ASN A CA 1
ATOM 753 C C . ASN A 1 97 ? -5.393 -0.475 12.562 1.00 92.38 97 ASN A C 1
ATOM 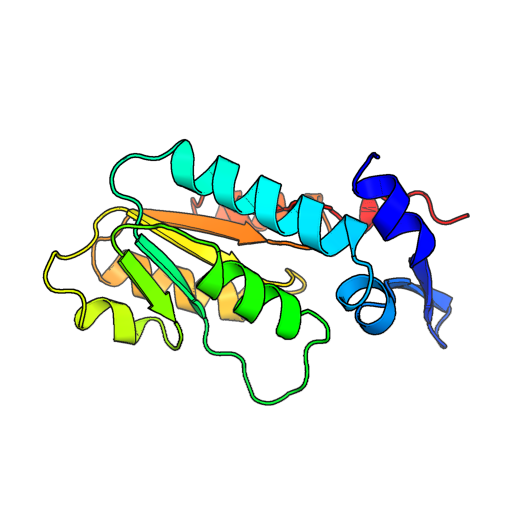755 O O . ASN A 1 97 ? -6.380 -0.923 11.978 1.00 92.38 97 ASN A O 1
ATOM 759 N N . ILE A 1 98 ? -4.594 0.444 12.021 1.00 94.00 98 ILE A N 1
ATOM 760 C CA . ILE A 1 98 ? -4.794 0.993 10.680 1.00 94.00 98 ILE A CA 1
ATOM 761 C C . ILE A 1 98 ? -3.801 0.368 9.704 1.00 94.00 98 ILE A C 1
ATOM 763 O O . ILE A 1 98 ? -2.584 0.388 9.915 1.00 94.00 98 ILE A O 1
ATOM 767 N N . MET A 1 99 ? -4.310 -0.159 8.594 1.00 94.50 99 MET A N 1
ATOM 768 C CA . MET A 1 99 ? -3.494 -0.466 7.423 1.00 94.50 99 MET A CA 1
ATOM 769 C C . MET A 1 99 ? -3.721 0.588 6.350 1.00 94.50 99 MET A C 1
ATOM 771 O O . MET A 1 99 ? -4.807 0.710 5.792 1.00 94.50 99 MET A O 1
ATOM 775 N N . LEU A 1 100 ? -2.665 1.328 6.052 1.00 93.94 100 LEU A N 1
ATOM 776 C CA . LEU A 1 100 ? -2.619 2.361 5.036 1.00 93.94 100 LEU A CA 1
ATOM 777 C C . LEU A 1 100 ? -2.196 1.727 3.708 1.00 93.94 100 LEU A C 1
ATOM 779 O O . LEU A 1 100 ? -1.076 1.226 3.592 1.00 93.94 100 LEU A O 1
ATOM 783 N N . ILE A 1 101 ? -3.073 1.740 2.707 1.00 91.88 101 ILE A N 1
ATOM 784 C CA . ILE A 1 101 ? -2.748 1.223 1.371 1.00 91.88 101 ILE A CA 1
ATOM 785 C C . ILE A 1 101 ? -2.370 2.392 0.467 1.00 91.88 101 ILE A C 1
ATOM 787 O O . ILE A 1 101 ? -3.170 3.295 0.221 1.00 91.88 101 ILE A O 1
ATOM 791 N N . LYS A 1 102 ? -1.143 2.363 -0.055 1.00 88.94 102 LYS A N 1
ATOM 792 C CA . LYS A 1 102 ? -0.601 3.369 -0.974 1.00 88.94 102 LYS A CA 1
ATOM 793 C C . LYS A 1 102 ? -0.356 2.759 -2.347 1.00 88.94 102 LYS A C 1
ATOM 795 O O . LYS A 1 102 ? 0.122 1.640 -2.481 1.00 88.94 102 LYS A O 1
ATOM 800 N N . GLN A 1 103 ? -0.609 3.537 -3.391 1.00 86.19 103 GLN A N 1
ATOM 801 C CA . GLN A 1 103 ? -0.296 3.128 -4.762 1.00 86.19 103 GLN A CA 1
ATOM 802 C C . GLN A 1 103 ? 1.210 3.017 -4.986 1.00 86.19 103 GLN A C 1
ATOM 804 O O . GLN A 1 103 ? 1.695 2.025 -5.518 1.00 86.19 103 GLN A O 1
ATOM 809 N N . SER A 1 104 ? 1.958 4.037 -4.572 1.00 86.38 104 SER A N 1
ATOM 810 C CA . SER A 1 104 ? 3.398 4.073 -4.773 1.00 86.38 104 SER A CA 1
ATOM 811 C C . SER A 1 104 ? 4.108 4.848 -3.675 1.00 86.38 104 SER A C 1
ATOM 813 O O . SER A 1 104 ? 3.589 5.861 -3.205 1.00 86.38 104 SER A O 1
ATOM 815 N N . PHE A 1 105 ? 5.328 4.434 -3.349 1.00 88.62 105 PHE A N 1
ATOM 816 C CA . PHE A 1 105 ? 6.253 5.182 -2.505 1.00 88.62 105 PHE A CA 1
ATOM 817 C C . PHE A 1 105 ? 7.412 5.746 -3.339 1.00 88.62 105 PHE A C 1
ATOM 819 O O . PHE A 1 105 ? 8.208 4.993 -3.906 1.00 88.62 105 PHE A O 1
ATOM 826 N N . ARG A 1 106 ? 7.499 7.082 -3.400 1.00 82.06 106 ARG A N 1
ATOM 827 C CA . ARG A 1 106 ? 8.612 7.844 -4.007 1.00 82.06 106 ARG A CA 1
ATOM 828 C C . ARG A 1 106 ? 9.332 8.694 -2.965 1.00 82.06 106 ARG A C 1
ATOM 830 O O . ARG A 1 106 ? 10.552 8.628 -2.845 1.00 82.06 106 ARG A O 1
ATOM 837 N N . THR A 1 107 ? 8.564 9.486 -2.221 1.00 78.31 107 THR A N 1
ATOM 838 C CA . THR A 1 107 ? 9.035 10.364 -1.147 1.00 78.31 107 THR A CA 1
ATOM 839 C C . THR A 1 107 ? 8.213 10.120 0.117 1.00 78.31 107 THR A C 1
ATOM 841 O O . THR A 1 107 ? 7.048 9.728 0.051 1.00 78.31 107 THR A O 1
ATOM 844 N N . GLY A 1 108 ? 8.835 10.329 1.279 1.00 86.31 108 GLY A N 1
ATOM 845 C CA . GLY A 1 108 ? 8.230 10.002 2.571 1.00 86.31 108 GLY A CA 1
ATOM 846 C C . GLY A 1 108 ? 7.355 11.092 3.186 1.00 86.31 108 GLY A C 1
ATOM 847 O O . GLY A 1 108 ? 6.529 10.774 4.026 1.00 86.31 108 GLY A O 1
ATOM 848 N N . LYS A 1 109 ? 7.491 12.361 2.773 1.00 88.56 109 LYS A N 1
ATOM 849 C CA . LYS A 1 109 ? 6.932 13.512 3.512 1.00 88.56 109 LYS A CA 1
ATOM 850 C C . LYS A 1 109 ? 5.413 13.446 3.716 1.00 88.56 109 LYS A C 1
ATOM 852 O O . LYS A 1 109 ? 4.935 13.654 4.822 1.00 88.56 109 LYS A O 1
ATOM 857 N N . GLU A 1 110 ? 4.650 13.158 2.661 1.00 88.19 110 GLU A N 1
ATOM 858 C CA . GLU A 1 110 ? 3.185 13.059 2.771 1.00 88.19 110 GLU A CA 1
ATOM 859 C C . GLU A 1 110 ? 2.763 11.826 3.578 1.00 88.19 110 GLU A C 1
ATOM 861 O O . GLU A 1 110 ? 1.859 11.897 4.404 1.00 88.19 110 GLU A O 1
ATOM 866 N N . LEU A 1 111 ? 3.438 10.695 3.352 1.00 91.44 111 LEU A N 1
ATOM 867 C CA . LEU A 1 111 ? 3.162 9.462 4.079 1.00 91.44 111 LEU A CA 1
ATOM 868 C C . LEU A 1 111 ? 3.470 9.620 5.576 1.00 91.44 111 LEU A C 1
ATOM 870 O O . LEU A 1 111 ? 2.719 9.109 6.396 1.00 91.44 111 LEU A O 1
ATOM 874 N N . GLN A 1 112 ? 4.530 10.350 5.923 1.00 93.75 112 GLN A N 1
ATOM 875 C CA . GLN A 1 112 ? 4.895 10.661 7.302 1.00 93.75 112 GLN A CA 1
ATOM 876 C C . GLN A 1 112 ? 3.803 11.481 7.987 1.00 93.75 112 GLN A C 1
ATOM 878 O O . GLN A 1 112 ? 3.320 11.064 9.029 1.00 93.75 112 GLN A O 1
ATOM 883 N N . ALA A 1 113 ? 3.327 12.563 7.361 1.00 92.19 113 ALA A N 1
ATOM 884 C CA . ALA A 1 113 ? 2.226 13.353 7.916 1.00 92.19 113 ALA A CA 1
ATOM 885 C C . ALA A 1 113 ? 0.970 12.495 8.169 1.00 92.19 113 ALA A C 1
ATOM 887 O O . ALA A 1 113 ? 0.361 12.577 9.231 1.00 92.19 113 ALA A O 1
ATOM 888 N N . GLN A 1 114 ? 0.629 11.604 7.231 1.00 92.56 114 GLN A N 1
ATOM 889 C CA . GLN A 1 114 ? -0.493 10.674 7.403 1.00 92.56 114 GLN A CA 1
ATOM 890 C C . GLN A 1 114 ? -0.266 9.687 8.558 1.00 92.56 114 GLN A C 1
ATOM 892 O O . GLN A 1 114 ? -1.194 9.405 9.311 1.00 92.56 114 GLN A O 1
ATOM 897 N N . ILE A 1 115 ? 0.953 9.163 8.709 1.00 94.94 115 ILE A N 1
ATOM 898 C CA . ILE A 1 115 ? 1.339 8.280 9.819 1.00 94.94 115 ILE A CA 1
ATOM 899 C C . ILE A 1 115 ? 1.229 9.011 11.158 1.00 94.94 115 ILE A C 1
ATOM 901 O O . ILE A 1 115 ? 0.649 8.461 12.093 1.00 94.94 115 ILE A O 1
ATOM 905 N N . ASP A 1 116 ? 1.749 10.232 11.244 1.00 95.12 116 ASP A N 1
ATOM 906 C CA . ASP A 1 116 ? 1.758 11.030 12.469 1.00 95.12 116 ASP A CA 1
ATOM 907 C C . ASP A 1 116 ? 0.332 11.377 12.908 1.00 95.12 116 ASP A C 1
ATOM 909 O O . ASP A 1 116 ? -0.010 11.218 14.080 1.00 95.12 116 ASP A O 1
ATOM 913 N N . GLU A 1 117 ? -0.539 11.755 11.967 1.00 94.38 117 GLU A N 1
ATOM 914 C CA . GLU A 1 117 ? -1.958 11.995 12.243 1.00 94.38 117 GLU A CA 1
ATOM 915 C C . GLU A 1 117 ? -2.670 10.741 12.775 1.00 94.38 117 GLU A C 1
ATOM 917 O O . GLU A 1 117 ? -3.445 10.833 13.727 1.00 94.38 117 GLU A O 1
ATOM 922 N N . ILE A 1 118 ? -2.395 9.562 12.204 1.00 94.38 118 ILE A N 1
ATOM 923 C CA . ILE A 1 118 ? -2.972 8.290 12.671 1.00 94.38 118 ILE A CA 1
ATOM 924 C C . ILE A 1 118 ? -2.454 7.940 14.070 1.00 94.38 118 ILE A C 1
ATOM 926 O O . ILE A 1 118 ? -3.236 7.565 14.946 1.00 94.38 118 ILE A O 1
ATOM 930 N N . LYS A 1 119 ? -1.147 8.088 14.311 1.00 94.62 119 LYS A N 1
ATOM 931 C CA . LYS A 1 119 ? -0.544 7.838 15.628 1.00 94.62 119 LYS A CA 1
ATOM 932 C C . LYS A 1 119 ? -1.097 8.790 16.690 1.00 94.62 119 LYS A C 1
ATOM 934 O O . LYS A 1 119 ? -1.385 8.352 17.801 1.00 94.62 119 LYS A O 1
ATOM 939 N N . ALA A 1 120 ? -1.326 10.059 16.346 1.00 93.69 120 ALA A N 1
ATOM 940 C CA . ALA A 1 120 ? -1.930 11.047 17.242 1.00 93.69 120 ALA A CA 1
ATOM 941 C C . ALA A 1 120 ? -3.373 10.694 17.653 1.00 93.69 120 ALA A C 1
ATOM 943 O O . ALA A 1 120 ? -3.842 11.141 18.697 1.00 93.69 120 ALA A O 1
ATOM 944 N N . MET A 1 121 ? -4.073 9.858 16.877 1.00 91.94 121 MET A N 1
ATOM 945 C CA . MET A 1 121 ? -5.374 9.289 17.255 1.00 91.94 121 MET A CA 1
ATOM 946 C C . MET A 1 121 ? -5.266 8.096 18.223 1.00 91.94 121 MET A C 1
ATOM 948 O O . MET A 1 121 ? -6.284 7.492 18.553 1.00 91.94 121 MET A O 1
ATOM 952 N N . GLY A 1 122 ? -4.058 7.716 18.652 1.00 91.75 122 GLY A N 1
ATOM 953 C CA . GLY A 1 122 ? -3.820 6.539 19.494 1.00 91.75 122 GLY A CA 1
ATOM 954 C C . GLY A 1 122 ? -3.889 5.212 18.734 1.00 91.75 122 GLY A C 1
ATOM 955 O O . GLY A 1 122 ? -4.042 4.158 19.349 1.00 91.75 122 GLY A O 1
ATOM 956 N N . CYS A 1 123 ? -3.802 5.249 17.403 1.00 92.56 123 CYS A N 1
ATOM 957 C CA . CYS A 1 123 ? -3.857 4.063 16.557 1.00 92.56 123 CYS A CA 1
ATOM 958 C C . CYS A 1 123 ? -2.449 3.543 16.240 1.00 92.56 123 CYS A C 1
ATOM 960 O O . CYS A 1 123 ? -1.518 4.317 16.010 1.00 92.56 123 CYS A O 1
ATOM 962 N N . THR A 1 124 ? -2.305 2.225 16.127 1.00 93.31 124 THR A N 1
ATOM 963 C CA . THR A 1 124 ? -1.145 1.629 15.464 1.00 93.31 124 THR A CA 1
ATOM 964 C C . THR A 1 124 ? -1.331 1.713 13.952 1.00 93.31 124 THR A C 1
ATOM 966 O O . THR A 1 124 ? -2.449 1.637 13.434 1.00 93.31 124 THR A O 1
ATOM 969 N N . VAL A 1 125 ? -0.230 1.879 13.223 1.00 95.19 125 VAL A N 1
ATOM 970 C CA . VAL A 1 125 ? -0.255 2.031 11.769 1.00 95.19 125 VAL A CA 1
ATOM 971 C C . VAL A 1 125 ? 0.700 1.049 11.111 1.00 95.19 125 VAL A C 1
ATOM 973 O O . VAL A 1 125 ? 1.773 0.731 11.620 1.00 95.19 125 VAL A O 1
ATOM 976 N N . SER A 1 126 ? 0.282 0.542 9.961 1.00 95.75 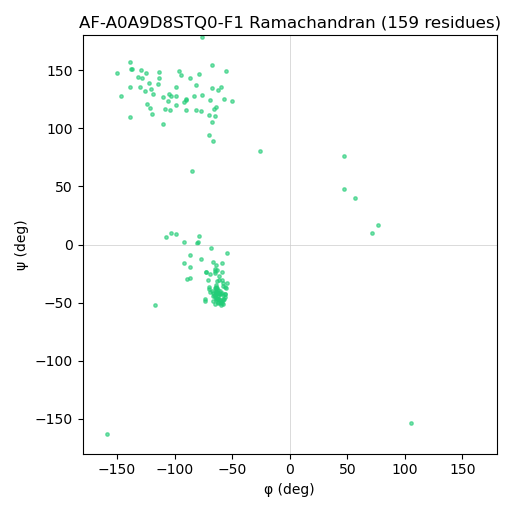126 SER A N 1
ATOM 977 C CA . SER A 1 126 ? 1.102 -0.236 9.043 1.00 95.75 126 SER A CA 1
ATOM 978 C C . SER A 1 126 ? 0.827 0.227 7.624 1.00 95.75 126 SER A C 1
ATOM 980 O O . SER A 1 126 ? -0.271 0.697 7.339 1.00 95.75 126 SER A O 1
ATOM 982 N N . VAL A 1 127 ? 1.808 0.104 6.738 1.00 95.38 127 VAL A N 1
ATOM 983 C CA . VAL A 1 127 ? 1.714 0.628 5.374 1.00 95.38 127 VAL A CA 1
ATOM 984 C C . VAL A 1 127 ? 1.992 -0.478 4.367 1.00 95.38 127 VAL A C 1
ATOM 986 O O . VAL A 1 127 ? 2.988 -1.195 4.475 1.00 95.38 127 VAL A O 1
ATOM 989 N N . PHE A 1 128 ? 1.125 -0.590 3.365 1.00 94.50 128 PHE A N 1
ATOM 990 C CA . PHE A 1 128 ? 1.316 -1.469 2.221 1.00 94.50 128 PHE A CA 1
ATOM 991 C C . PHE A 1 128 ? 1.303 -0.656 0.926 1.00 94.50 128 PHE A C 1
ATOM 993 O O . PHE A 1 128 ? 0.302 -0.030 0.575 1.00 94.50 128 PHE A O 1
ATOM 1000 N N . CYS 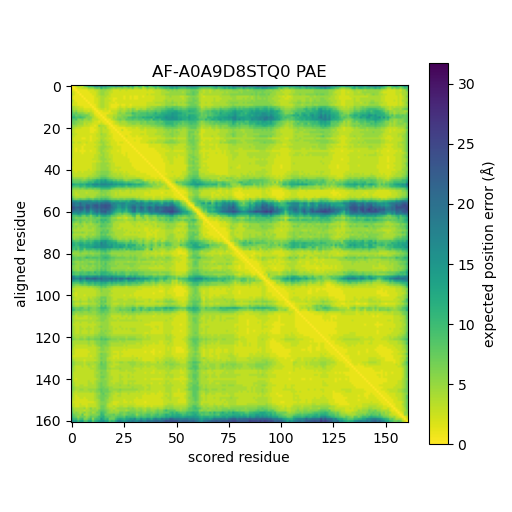A 1 129 ? 2.423 -0.663 0.212 1.00 92.50 129 CYS A N 1
ATOM 1001 C CA . CYS A 1 129 ? 2.585 0.016 -1.066 1.00 92.50 129 CYS A CA 1
ATOM 1002 C C . CYS A 1 129 ? 2.422 -0.977 -2.226 1.00 92.50 129 CYS A C 1
ATOM 1004 O O . CYS A 1 129 ? 3.019 -2.050 -2.206 1.00 92.50 129 CYS A O 1
ATOM 1006 N N . LEU A 1 130 ? 1.691 -0.627 -3.285 1.00 91.00 130 LEU A N 1
ATOM 1007 C CA . LEU A 1 130 ? 1.672 -1.468 -4.494 1.00 91.00 130 LEU A CA 1
ATOM 1008 C C . LEU A 1 130 ? 3.019 -1.405 -5.229 1.00 91.00 130 LEU A C 1
ATOM 1010 O O . LEU A 1 130 ? 3.503 -2.414 -5.731 1.00 91.00 130 LEU A O 1
ATOM 1014 N N . LEU A 1 131 ? 3.656 -0.234 -5.241 1.00 89.81 131 LEU A N 1
ATOM 1015 C CA . LEU A 1 131 ? 5.008 -0.045 -5.760 1.00 89.81 131 LEU A CA 1
ATOM 1016 C C . LEU A 1 131 ? 5.876 0.750 -4.784 1.00 89.81 131 LEU A C 1
ATOM 1018 O O . LEU A 1 131 ? 5.426 1.711 -4.164 1.00 89.81 131 LEU A O 1
ATOM 1022 N N . ALA A 1 132 ? 7.154 0.414 -4.695 1.00 90.25 132 ALA A N 1
ATOM 1023 C CA . ALA A 1 132 ? 8.167 1.279 -4.103 1.00 90.25 132 ALA A CA 1
ATOM 1024 C C . ALA A 1 132 ? 9.241 1.575 -5.140 1.00 90.25 132 ALA A C 1
ATOM 1026 O O . ALA A 1 132 ? 9.717 0.671 -5.810 1.00 90.25 132 ALA A O 1
ATOM 1027 N N . HIS A 1 133 ? 9.648 2.833 -5.276 1.00 86.06 133 HIS A N 1
ATOM 1028 C CA . HIS A 1 133 ? 10.721 3.179 -6.211 1.00 86.06 133 HIS A CA 1
ATOM 1029 C C . HIS A 1 133 ? 12.101 2.734 -5.728 1.00 86.06 133 HIS A C 1
ATOM 1031 O O . HIS A 1 133 ? 13.002 2.569 -6.542 1.00 86.06 133 HIS A O 1
ATOM 1037 N N . SER A 1 134 ? 12.265 2.561 -4.415 1.00 88.81 134 SER A N 1
ATOM 1038 C CA . SER A 1 134 ? 13.449 1.936 -3.852 1.00 88.81 134 SER A CA 1
ATOM 1039 C C . SER A 1 134 ? 13.126 1.138 -2.597 1.00 88.81 134 SER A C 1
ATOM 1041 O O . SER A 1 134 ? 12.530 1.683 -1.661 1.00 88.81 134 SER A O 1
ATOM 1043 N N . SER A 1 135 ? 13.554 -0.124 -2.576 1.00 90.62 135 SER A N 1
ATOM 1044 C CA . SER A 1 135 ? 13.434 -1.033 -1.433 1.00 90.62 135 SER A CA 1
ATOM 1045 C C . SER A 1 135 ? 14.194 -0.492 -0.220 1.00 90.62 135 SER A C 1
ATOM 1047 O O . SER A 1 135 ? 13.631 -0.358 0.867 1.00 90.62 135 SER A O 1
ATOM 1049 N N . ALA A 1 136 ? 15.438 -0.042 -0.425 1.00 91.12 136 ALA A N 1
ATOM 1050 C CA . ALA A 1 136 ? 16.269 0.527 0.635 1.00 91.12 136 ALA A CA 1
ATOM 1051 C C . ALA A 1 136 ? 15.631 1.776 1.261 1.00 91.12 136 ALA A C 1
ATOM 1053 O O . ALA A 1 136 ? 15.505 1.861 2.481 1.00 91.12 136 ALA A O 1
ATOM 1054 N N . LYS A 1 137 ? 15.149 2.721 0.438 1.00 93.19 137 LYS A N 1
ATOM 1055 C CA . LYS A 1 137 ? 14.482 3.933 0.951 1.00 93.19 137 LYS A CA 1
ATOM 1056 C C . LYS A 1 137 ? 13.193 3.610 1.700 1.00 93.19 137 LYS A C 1
ATOM 1058 O O . LYS A 1 137 ? 12.904 4.263 2.699 1.00 93.19 137 LYS A O 1
ATOM 1063 N N . LEU A 1 138 ? 12.424 2.630 1.225 1.00 94.12 138 LEU A N 1
ATOM 1064 C CA . LEU A 1 138 ? 11.205 2.183 1.893 1.00 94.12 138 LEU A CA 1
ATOM 1065 C C . LEU A 1 138 ? 11.519 1.608 3.282 1.00 94.12 138 LEU A C 1
ATOM 1067 O O . LEU A 1 138 ? 10.878 1.992 4.256 1.00 94.12 138 LEU A O 1
ATOM 1071 N N . GLN A 1 139 ? 12.530 0.740 3.376 1.00 93.88 139 GLN A N 1
ATOM 1072 C CA . GLN A 1 139 ? 12.969 0.136 4.637 1.00 93.88 139 GLN A CA 1
ATOM 1073 C C . GLN A 1 139 ? 13.506 1.187 5.615 1.00 93.88 139 GLN A C 1
ATOM 1075 O O . GLN A 1 139 ? 13.073 1.231 6.766 1.00 93.88 139 GLN A O 1
ATOM 1080 N N . SER A 1 140 ? 14.385 2.086 5.154 1.00 94.56 140 SER A N 1
ATOM 1081 C CA . SER A 1 140 ? 14.895 3.186 5.982 1.00 94.56 140 SER A CA 1
ATOM 1082 C C . SER A 1 140 ? 13.768 4.082 6.492 1.00 94.56 140 SER A C 1
ATOM 1084 O O . SER A 1 140 ? 13.767 4.446 7.664 1.00 94.56 140 SER A O 1
ATOM 1086 N N . PHE A 1 141 ? 12.782 4.394 5.645 1.00 96.00 141 PHE A N 1
ATOM 1087 C CA . PHE A 1 141 ? 11.608 5.162 6.054 1.00 96.00 141 PHE A CA 1
ATOM 1088 C C . PHE A 1 141 ? 10.788 4.424 7.122 1.00 96.00 141 PHE A C 1
ATOM 1090 O O . PHE A 1 141 ? 10.391 5.035 8.112 1.00 96.00 141 PHE A O 1
ATOM 1097 N N . GLY A 1 142 ? 10.567 3.117 6.951 1.00 95.25 142 GLY A N 1
ATOM 1098 C CA . GLY A 1 142 ? 9.886 2.275 7.935 1.00 95.25 142 GLY A CA 1
ATOM 1099 C C . GLY A 1 142 ? 10.562 2.288 9.301 1.00 95.25 142 GLY A C 1
ATOM 1100 O O . GLY A 1 142 ? 9.902 2.505 10.314 1.00 95.25 142 GLY A O 1
ATOM 1101 N N . TYR A 1 143 ? 11.887 2.125 9.311 1.00 95.19 143 TYR A N 1
ATOM 1102 C CA . TYR A 1 143 ? 12.700 2.162 10.525 1.00 95.19 143 TYR A CA 1
ATOM 1103 C C . TYR A 1 143 ? 12.635 3.528 11.220 1.00 95.19 143 TYR A C 1
ATOM 1105 O O . TYR A 1 143 ? 12.321 3.603 12.402 1.00 95.19 143 TYR A O 1
ATOM 1113 N N . GLN A 1 144 ? 12.860 4.615 10.477 1.00 94.56 144 GLN A N 1
ATOM 1114 C CA . GLN A 1 144 ? 12.865 5.982 11.017 1.00 94.56 144 GLN A CA 1
ATOM 1115 C C . GLN A 1 144 ? 11.523 6.409 11.617 1.00 94.56 144 GLN A C 1
ATOM 1117 O O . GLN A 1 144 ? 11.496 7.227 12.528 1.00 94.56 144 GLN A O 1
ATOM 1122 N N . ASN A 1 145 ? 10.417 5.878 11.092 1.00 94.00 145 ASN A N 1
ATOM 1123 C CA . ASN A 1 145 ? 9.069 6.219 11.541 1.00 94.00 145 ASN A CA 1
ATOM 1124 C C . ASN A 1 145 ? 8.452 5.127 12.424 1.00 94.00 145 ASN A C 1
ATOM 1126 O O . ASN A 1 145 ? 7.253 5.186 12.700 1.00 94.00 145 ASN A O 1
ATOM 1130 N N . GLU A 1 146 ? 9.239 4.128 12.840 1.00 93.81 146 GLU A N 1
ATOM 1131 C CA . GLU A 1 146 ? 8.806 3.014 13.693 1.00 93.81 146 GLU A CA 1
ATOM 1132 C C . GLU A 1 146 ? 7.491 2.390 13.199 1.00 93.81 146 GLU A C 1
ATOM 1134 O O . GLU A 1 146 ? 6.516 2.232 13.937 1.00 93.81 146 GLU A O 1
ATOM 1139 N N . VAL A 1 147 ? 7.426 2.114 11.894 1.00 95.00 147 VAL A N 1
ATOM 1140 C CA . VAL A 1 147 ? 6.221 1.634 11.217 1.00 95.00 147 VAL A CA 1
ATOM 1141 C C . VAL A 1 147 ? 6.538 0.400 10.386 1.00 95.00 147 VAL A C 1
ATOM 1143 O O . VAL A 1 147 ? 7.509 0.358 9.628 1.00 95.00 147 VAL A O 1
ATOM 1146 N N . LYS A 1 148 ? 5.673 -0.615 10.468 1.00 94.44 148 LYS A N 1
ATOM 1147 C CA . LYS A 1 148 ? 5.748 -1.756 9.551 1.00 94.44 148 LYS A CA 1
ATOM 1148 C C . LYS A 1 148 ? 5.327 -1.291 8.159 1.00 94.44 148 LYS A C 1
ATOM 1150 O O . LYS A 1 148 ? 4.148 -1.011 7.938 1.00 94.44 148 LYS A O 1
ATOM 1155 N N . ILE A 1 149 ? 6.275 -1.251 7.230 1.00 95.50 149 ILE A N 1
ATOM 1156 C CA . ILE A 1 149 ? 6.049 -0.889 5.830 1.00 95.50 149 ILE A CA 1
ATOM 1157 C C . ILE A 1 149 ? 6.492 -2.016 4.900 1.00 95.50 149 ILE A C 1
ATOM 1159 O O . ILE A 1 149 ? 7.521 -2.653 5.119 1.00 95.50 149 ILE A O 1
ATOM 1163 N N . LYS A 1 150 ? 5.695 -2.278 3.867 1.00 94.50 150 LYS A N 1
ATOM 1164 C CA . LYS A 1 150 ? 5.988 -3.263 2.822 1.00 94.50 150 LYS A CA 1
ATOM 1165 C C . LYS A 1 150 ? 5.599 -2.712 1.459 1.00 94.50 150 LYS A C 1
ATOM 1167 O O . LYS A 1 150 ? 4.731 -1.845 1.364 1.00 94.50 150 LYS A O 1
ATOM 1172 N N . ALA A 1 151 ? 6.205 -3.257 0.411 1.00 94.06 151 ALA A N 1
ATOM 1173 C CA . ALA A 1 151 ? 5.751 -3.062 -0.955 1.00 94.06 151 ALA A CA 1
ATOM 1174 C C . ALA A 1 151 ? 5.510 -4.407 -1.639 1.00 94.06 151 ALA A C 1
ATOM 1176 O O . ALA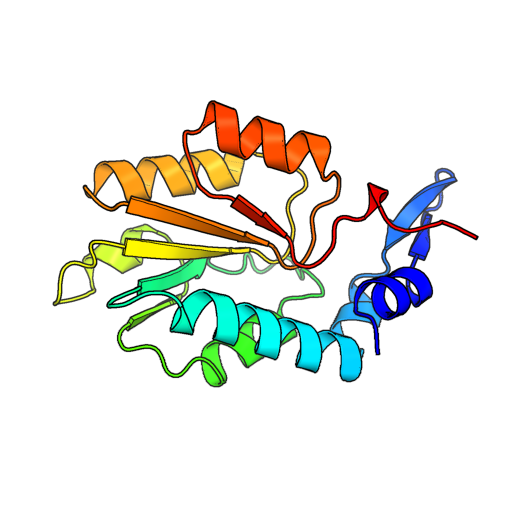 A 1 151 ? 6.220 -5.373 -1.364 1.00 94.06 151 ALA A O 1
ATOM 1177 N N . LEU A 1 152 ? 4.531 -4.454 -2.542 1.00 92.81 152 LEU A N 1
ATOM 1178 C CA . LEU A 1 152 ? 4.307 -5.608 -3.411 1.00 92.81 152 LEU A CA 1
ATOM 1179 C C . LEU A 1 152 ? 5.485 -5.805 -4.375 1.00 92.81 152 LEU A C 1
ATOM 1181 O O . LEU A 1 152 ? 5.964 -6.924 -4.539 1.00 92.81 152 LEU A O 1
ATOM 1185 N N . VAL A 1 153 ? 5.964 -4.719 -4.991 1.00 91.88 153 VAL A N 1
ATOM 1186 C CA . VAL A 1 153 ? 7.179 -4.713 -5.815 1.00 91.88 153 VAL A CA 1
ATOM 1187 C C . VAL A 1 153 ? 8.000 -3.460 -5.530 1.00 91.88 153 VAL A C 1
ATOM 1189 O O . VAL A 1 153 ? 7.463 -2.351 -5.479 1.00 91.88 153 VAL A O 1
ATOM 1192 N N . ALA A 1 154 ? 9.311 -3.636 -5.380 1.00 89.38 154 ALA A N 1
ATOM 1193 C CA . ALA A 1 154 ? 10.275 -2.548 -5.408 1.00 89.38 154 ALA A CA 1
ATOM 1194 C C . ALA A 1 154 ? 10.929 -2.468 -6.796 1.00 89.38 154 ALA A C 1
ATOM 1196 O O . ALA A 1 154 ? 11.398 -3.463 -7.339 1.00 89.38 154 ALA A O 1
ATOM 1197 N N . VAL A 1 155 ? 10.907 -1.279 -7.389 1.00 84.38 155 VAL A N 1
ATOM 1198 C CA . VAL A 1 155 ? 11.279 -0.998 -8.782 1.00 84.38 155 VAL A CA 1
ATOM 1199 C C . VAL A 1 155 ? 12.794 -1.087 -9.012 1.00 84.38 155 VAL A C 1
ATOM 1201 O O . VAL A 1 155 ? 13.228 -1.348 -10.131 1.00 84.38 155 VAL A O 1
ATOM 1204 N N . ASP A 1 156 ? 13.600 -0.906 -7.966 1.00 83.75 156 ASP A N 1
ATOM 1205 C CA . ASP A 1 156 ? 15.054 -1.116 -7.977 1.00 83.75 156 ASP A CA 1
ATOM 1206 C C . ASP A 1 156 ? 15.456 -2.599 -7.904 1.00 83.75 156 ASP A C 1
ATOM 1208 O O . ASP A 1 156 ? 16.599 -2.937 -8.192 1.00 83.75 156 ASP A O 1
ATOM 1212 N N . GLU A 1 157 ? 14.520 -3.495 -7.580 1.00 81.75 157 GLU A N 1
ATOM 1213 C CA . GLU A 1 157 ? 14.726 -4.950 -7.598 1.00 81.75 157 GLU A CA 1
ATOM 1214 C C . GLU A 1 157 ? 14.343 -5.588 -8.944 1.00 81.75 157 GLU A C 1
ATOM 1216 O O . GLU A 1 157 ? 14.372 -6.813 -9.091 1.00 81.75 157 GLU A O 1
ATOM 1221 N N . ILE A 1 158 ? 13.935 -4.770 -9.917 1.00 81.50 158 ILE A N 1
ATOM 1222 C CA . ILE A 1 158 ? 13.528 -5.212 -11.247 1.00 81.50 158 ILE A CA 1
ATOM 1223 C C . ILE A 1 158 ? 14.759 -5.176 -12.158 1.00 81.50 158 ILE A C 1
ATOM 1225 O O . ILE A 1 158 ? 15.360 -4.112 -12.308 1.00 81.50 158 ILE A O 1
ATOM 1229 N N . PRO A 1 159 ? 15.148 -6.299 -12.787 1.00 68.38 159 PRO A N 1
ATOM 1230 C CA . PRO A 1 159 ? 16.189 -6.268 -13.803 1.00 68.38 159 PRO A CA 1
ATOM 1231 C C . PRO A 1 159 ? 15.676 -5.471 -15.009 1.00 68.38 159 PRO A C 1
ATOM 1233 O O . PRO A 1 159 ? 14.690 -5.858 -15.635 1.00 68.38 159 PRO A O 1
ATOM 1236 N N . TYR A 1 160 ? 16.330 -4.348 -15.305 1.00 64.19 160 TYR A N 1
ATOM 1237 C CA . TYR A 1 160 ? 16.117 -3.595 -16.540 1.00 64.19 160 TYR A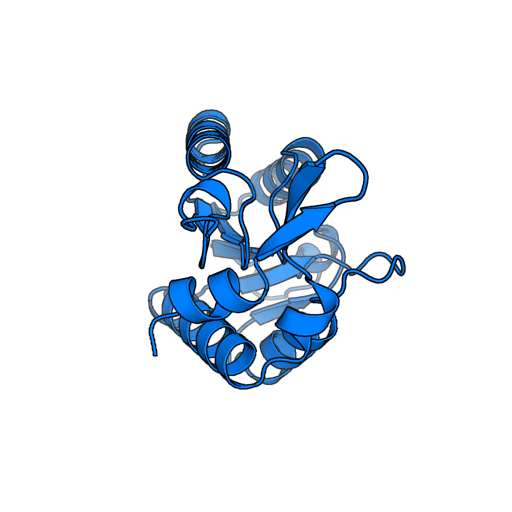 CA 1
ATOM 1238 C C . TYR A 1 160 ? 16.934 -4.286 -17.627 1.00 64.19 160 TYR A C 1
ATOM 1240 O O . TYR A 1 160 ? 18.156 -4.373 -17.500 1.00 64.19 160 TYR A O 1
ATOM 1248 N N . ILE A 1 161 ? 16.247 -4.836 -18.626 1.00 54.19 161 ILE A N 1
ATOM 1249 C CA . ILE A 1 161 ? 16.855 -5.445 -19.815 1.00 54.19 161 ILE A CA 1
ATOM 1250 C C . ILE A 1 161 ? 16.983 -4.366 -20.885 1.00 54.19 161 ILE A C 1
ATOM 1252 O O . ILE A 1 161 ? 15.993 -3.624 -21.074 1.00 54.19 161 ILE A O 1
#

Nearest PDB structures (foldseek):
  3n2l-assembly6_G  TM=6.019E-01  e=1.740E-02  Vibrio cholerae
  2df8-assembly1_B  TM=5.031E-01  e=1.964E-02  Pyrococcus horikoshii OT3
  2cb0-assembly1_A  TM=4.998E-01  e=6.607E-02  Pyrococcus furiosus
  4qyw-assembly1_A  TM=5.611E-01  e=6.231E-01  Thermotoga maritima MSB8
  7w9h-assembly1_A  TM=4.717E-01  e=1.457E+00  Pseudomonas aeruginosa PAO1